Protein AF-A0A843DMZ7-F1 (afdb_monomer_lite)

Secondary structure (DSSP, 8-state):
----EEEEE-TT-HHHHHHHHHHHHTT--EEEEETTSHHHHTT-

pLDDT: mean 74.21, std 10.94, range [48.53, 88.94]

Sequence (44 aa):
MPHTVEIYSLPDCPHCKNVKSFFAKHNIEYTNYDVSDSANAKKM

Foldseek 3Di:
DDDEAEAEDEPPDPVSVVVVVVCVVVVNHYHYHHCVPVVNVVVD

Structure (mmCIF, N/CA/C/O backbone):
data_AF-A0A843DMZ7-F1
#
_entry.id   AF-A0A843DMZ7-F1
#
loop_
_atom_site.group_PDB
_atom_site.id
_atom_site.type_symbol
_atom_site.label_atom_id
_atom_site.label_alt_id
_atom_site.label_comp_id
_atom_site.label_asym_id
_atom_site.label_entity_id
_atom_site.label_seq_id
_atom_site.pdbx_PDB_ins_code
_atom_site.Cartn_x
_atom_site.Cartn_y
_atom_site.Cartn_z
_atom_site.occupancy
_atom_site.B_iso_or_equiv
_atom_site.auth_seq_id
_atom_site.auth_comp_id
_atom_site.auth_asym_id
_atom_site.auth_atom_id
_atom_site.pdbx_PDB_model_num
ATOM 1 N N . MET A 1 1 ? -15.137 18.360 7.117 1.00 48.53 1 MET A N 1
ATOM 2 C CA . MET A 1 1 ? -14.060 18.544 6.123 1.00 48.53 1 MET A CA 1
ATOM 3 C C . MET A 1 1 ? -13.530 17.152 5.818 1.00 48.53 1 MET A C 1
ATOM 5 O O . MET A 1 1 ? -12.990 16.547 6.735 1.00 48.53 1 MET A O 1
ATOM 9 N N . PRO A 1 2 ? -13.817 16.561 4.648 1.00 55.53 2 PRO A N 1
ATOM 10 C CA . PRO A 1 2 ? -13.327 15.223 4.335 1.00 55.53 2 PRO A CA 1
ATOM 11 C C . PRO A 1 2 ? -11.812 15.300 4.117 1.00 55.53 2 PRO A C 1
ATOM 13 O O . PRO A 1 2 ? -11.347 15.935 3.176 1.00 55.53 2 PRO A O 1
ATOM 16 N N . HIS A 1 3 ? -11.044 14.723 5.039 1.00 66.56 3 HIS A N 1
ATOM 17 C CA . HIS A 1 3 ? -9.598 14.587 4.902 1.00 66.56 3 HIS A CA 1
ATOM 18 C C . HIS A 1 3 ? -9.325 13.368 4.019 1.00 66.56 3 HIS A C 1
ATOM 20 O O . HIS A 1 3 ? -9.289 12.243 4.507 1.00 66.56 3 HIS A O 1
ATOM 26 N N . THR A 1 4 ? -9.185 13.580 2.713 1.00 71.62 4 THR A N 1
ATOM 27 C CA . THR A 1 4 ? -8.762 12.543 1.768 1.00 71.62 4 THR A CA 1
ATOM 28 C C . THR A 1 4 ? -7.269 12.287 1.940 1.00 71.62 4 THR A C 1
ATOM 30 O O . THR A 1 4 ? -6.450 13.180 1.725 1.00 71.62 4 THR A O 1
ATOM 33 N N . VAL A 1 5 ? -6.908 11.075 2.362 1.00 76.56 5 VAL A N 1
ATOM 34 C CA . VAL A 1 5 ? -5.509 10.680 2.538 1.00 76.56 5 VAL A CA 1
ATOM 35 C C . VAL A 1 5 ? -5.015 9.991 1.272 1.00 76.56 5 VAL A C 1
ATOM 37 O O . VAL A 1 5 ? -5.543 8.961 0.867 1.00 76.56 5 VAL A O 1
ATOM 40 N N . GLU A 1 6 ? -3.975 10.536 0.652 1.00 82.88 6 GLU A N 1
ATOM 41 C CA . GLU A 1 6 ? -3.316 9.928 -0.503 1.00 82.88 6 GLU A CA 1
ATOM 42 C C . GLU A 1 6 ? -1.954 9.375 -0.084 1.00 82.88 6 GLU A C 1
ATOM 44 O O . GLU A 1 6 ? -1.125 10.083 0.486 1.00 82.88 6 GLU A O 1
ATOM 49 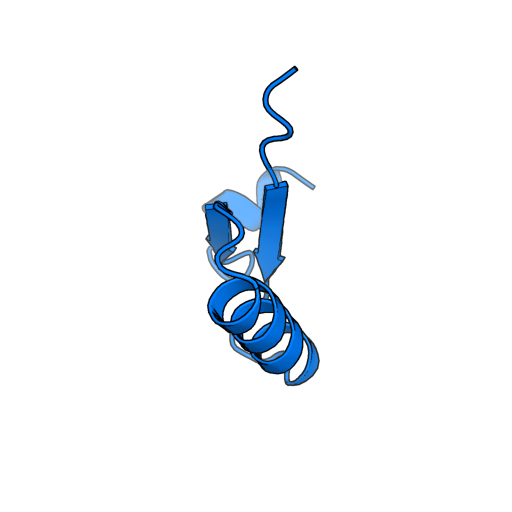N N . ILE A 1 7 ? -1.721 8.091 -0.350 1.00 78.69 7 ILE A N 1
ATOM 50 C CA . ILE A 1 7 ? -0.478 7.398 -0.018 1.00 78.69 7 ILE A CA 1
ATOM 51 C C . ILE A 1 7 ? 0.227 7.028 -1.305 1.00 78.69 7 ILE A C 1
ATOM 53 O O . ILE A 1 7 ? -0.187 6.119 -2.023 1.00 78.69 7 ILE A O 1
ATOM 57 N N . TYR A 1 8 ? 1.345 7.699 -1.531 1.00 78.06 8 TYR A N 1
ATOM 58 C CA . TYR A 1 8 ? 2.294 7.392 -2.584 1.00 78.06 8 TYR A CA 1
ATOM 59 C C . TYR A 1 8 ? 3.273 6.350 -2.043 1.00 78.06 8 TYR A C 1
ATOM 61 O O . TYR A 1 8 ? 4.023 6.606 -1.102 1.00 78.06 8 TYR A O 1
ATOM 69 N N . SER A 1 9 ? 3.204 5.131 -2.570 1.00 74.69 9 SER A N 1
ATOM 70 C CA . SER A 1 9 ? 3.985 3.993 -2.084 1.00 74.69 9 SER A CA 1
ATOM 71 C C . SER A 1 9 ? 4.768 3.318 -3.194 1.00 74.69 9 SER A C 1
ATOM 73 O O . SER A 1 9 ? 4.299 3.249 -4.321 1.00 74.69 9 SER A O 1
ATOM 75 N N . LEU A 1 10 ? 5.934 2.777 -2.849 1.00 78.12 10 LEU A N 1
ATOM 76 C CA . LEU A 1 10 ? 6.729 1.906 -3.714 1.00 78.12 10 LEU A CA 1
ATOM 77 C C . LEU A 1 10 ? 6.478 0.433 -3.333 1.00 78.12 10 LEU A C 1
ATOM 79 O O . LEU A 1 10 ? 6.379 0.135 -2.136 1.00 78.12 10 LEU A O 1
ATOM 83 N N . PRO A 1 11 ? 6.419 -0.502 -4.298 1.00 69.69 11 PRO A N 1
ATOM 84 C CA . PRO A 1 11 ? 6.192 -1.924 -4.048 1.00 69.69 11 PRO A CA 1
ATOM 85 C C . PRO A 1 11 ? 7.395 -2.578 -3.356 1.00 69.69 11 PRO A C 1
ATOM 87 O O . PRO A 1 11 ? 7.217 -3.508 -2.566 1.00 69.69 11 PRO A O 1
ATOM 90 N N . ASP A 1 12 ? 8.596 -2.038 -3.582 1.00 68.50 12 ASP A N 1
ATOM 91 C CA . ASP A 1 12 ? 9.851 -2.511 -2.991 1.00 68.50 12 ASP A CA 1
ATOM 92 C C . ASP A 1 12 ? 10.150 -1.885 -1.614 1.00 68.50 12 ASP A C 1
ATOM 94 O O . ASP A 1 12 ? 11.173 -2.152 -0.996 1.00 68.50 12 ASP A O 1
ATOM 98 N N . CYS A 1 13 ? 9.253 -1.046 -1.081 1.00 69.69 13 CYS A N 1
ATOM 99 C CA . CYS A 1 13 ? 9.492 -0.389 0.199 1.00 69.69 13 CYS A CA 1
ATOM 100 C C . CYS A 1 13 ? 8.801 -1.139 1.358 1.00 69.69 13 CYS A C 1
ATOM 102 O O . CYS A 1 13 ? 7.566 -1.132 1.454 1.00 69.69 13 CYS A O 1
ATOM 104 N N . PRO A 1 14 ? 9.553 -1.739 2.303 1.00 73.75 14 PRO A N 1
ATOM 105 C CA . PRO A 1 14 ? 8.969 -2.417 3.464 1.00 73.75 14 PRO A CA 1
ATOM 106 C C . PRO A 1 14 ? 8.171 -1.458 4.364 1.00 73.75 14 PRO A C 1
ATOM 108 O O . PRO A 1 14 ? 7.155 -1.848 4.941 1.00 73.75 14 PRO A O 1
ATOM 111 N N . HIS A 1 15 ? 8.554 -0.179 4.421 1.00 78.31 15 HIS A N 1
ATOM 112 C CA . HIS A 1 15 ? 7.826 0.837 5.185 1.00 78.31 15 HIS A CA 1
ATOM 113 C C . HIS A 1 15 ? 6.434 1.120 4.607 1.00 78.31 15 HIS A C 1
ATOM 115 O O . HIS A 1 15 ? 5.477 1.277 5.365 1.00 78.31 15 HIS A O 1
ATOM 121 N N . CYS A 1 16 ? 6.275 1.095 3.280 1.00 76.69 16 CYS A N 1
ATOM 122 C CA . CYS A 1 16 ? 4.978 1.305 2.641 1.00 76.69 16 CYS A CA 1
ATOM 123 C C . CYS A 1 16 ? 3.950 0.230 3.024 1.00 76.69 16 CYS A C 1
ATOM 125 O O . CYS A 1 16 ? 2.771 0.541 3.191 1.00 76.69 16 CYS A O 1
ATOM 127 N N . LYS A 1 17 ? 4.380 -1.025 3.217 1.00 79.94 17 LYS A N 1
ATOM 128 C CA . LYS A 1 17 ? 3.498 -2.118 3.669 1.00 79.94 17 LYS A CA 1
ATOM 129 C C . LYS A 1 17 ? 2.990 -1.893 5.096 1.00 79.94 17 LYS A C 1
ATOM 131 O O . LYS A 1 17 ? 1.808 -2.121 5.366 1.00 79.94 17 LYS A O 1
ATOM 136 N N . ASN A 1 18 ? 3.854 -1.398 5.985 1.00 84.38 18 ASN A N 1
ATOM 137 C CA . ASN A 1 18 ? 3.473 -1.061 7.359 1.00 84.38 18 ASN A CA 1
ATOM 138 C C . ASN A 1 18 ? 2.452 0.074 7.395 1.00 84.38 18 ASN A C 1
ATOM 140 O O . ASN A 1 18 ? 1.462 -0.017 8.117 1.00 84.38 18 ASN A O 1
ATOM 144 N N . VAL A 1 19 ? 2.658 1.099 6.567 1.00 83.19 19 VAL A N 1
ATOM 145 C CA . VAL A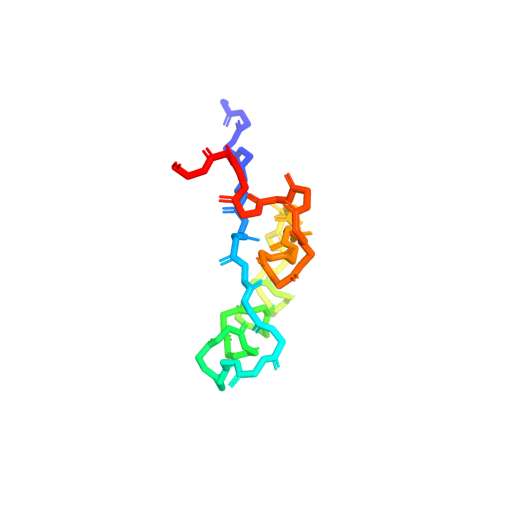 1 19 ? 1.724 2.216 6.422 1.00 83.19 19 VAL A CA 1
ATOM 146 C C . VAL A 1 19 ? 0.359 1.702 5.951 1.00 83.19 19 VAL A C 1
ATOM 148 O O . VAL A 1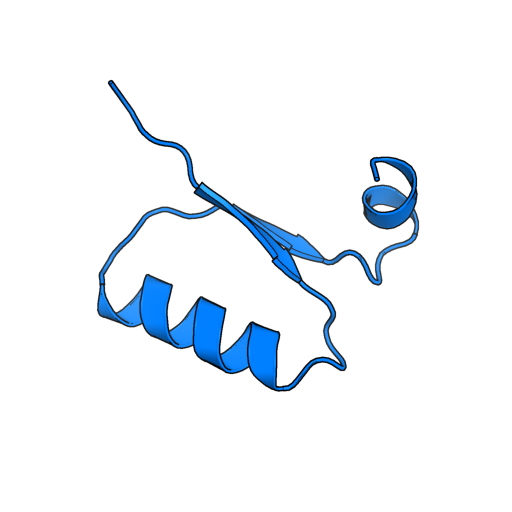 19 ? -0.613 1.851 6.681 1.00 83.19 19 VAL A O 1
ATOM 151 N N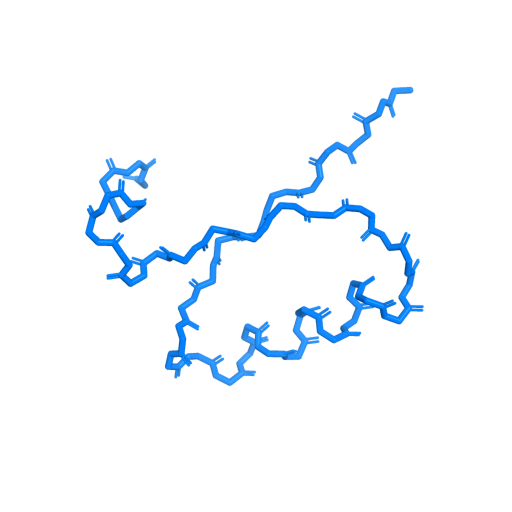 . LYS A 1 20 ? 0.265 0.991 4.817 1.00 81.56 20 LYS A N 1
ATOM 152 C CA . LYS A 1 20 ? -1.020 0.434 4.334 1.00 81.56 20 LYS A CA 1
ATOM 153 C C . LYS A 1 20 ? -1.738 -0.409 5.396 1.00 81.56 20 LYS A C 1
ATOM 155 O O . LYS A 1 20 ? -2.949 -0.293 5.567 1.00 81.56 20 LYS A O 1
ATOM 160 N N . SER A 1 21 ? -0.981 -1.215 6.143 1.00 85.19 21 SER A N 1
ATOM 161 C CA . SER A 1 21 ? -1.515 -2.049 7.228 1.00 85.19 21 SER A CA 1
ATOM 162 C C . SER A 1 21 ? -2.047 -1.225 8.403 1.00 85.19 21 SER A C 1
ATOM 164 O O . SER A 1 21 ? -3.059 -1.591 8.995 1.00 85.19 21 SER A O 1
ATOM 166 N N . PHE A 1 22 ? -1.393 -0.113 8.742 1.00 87.88 22 PHE A N 1
ATOM 167 C CA . PHE A 1 22 ? -1.870 0.826 9.754 1.00 87.88 22 PHE A CA 1
ATOM 168 C C . PHE A 1 22 ? -3.188 1.470 9.313 1.00 87.88 22 PHE A C 1
ATOM 170 O O . PHE A 1 22 ? -4.184 1.382 10.024 1.00 87.88 22 PHE A O 1
ATOM 177 N N . PHE A 1 23 ? -3.238 2.017 8.098 1.00 84.81 23 PHE A N 1
ATOM 178 C CA . PHE A 1 23 ? -4.453 2.645 7.578 1.00 84.81 23 PHE A CA 1
ATOM 179 C C . PHE A 1 23 ? -5.629 1.657 7.467 1.00 84.81 23 PHE A C 1
ATOM 181 O O . PHE A 1 23 ? -6.747 1.995 7.856 1.00 84.81 23 PHE A O 1
ATOM 188 N N . ALA A 1 24 ? -5.372 0.411 7.047 1.00 83.88 24 ALA A N 1
ATOM 189 C CA . ALA A 1 24 ? -6.378 -0.652 7.017 1.00 83.88 24 ALA A CA 1
ATOM 190 C C . ALA A 1 24 ? -6.900 -1.016 8.420 1.00 83.88 24 ALA A C 1
ATOM 192 O O . ALA A 1 24 ? -8.106 -1.157 8.612 1.00 83.88 24 ALA A O 1
ATOM 193 N N . LYS A 1 25 ? -6.018 -1.116 9.425 1.00 88.94 25 LYS A N 1
ATOM 194 C CA . LYS A 1 25 ? -6.422 -1.364 10.822 1.00 88.94 25 LYS A CA 1
ATOM 195 C C . LYS A 1 25 ? -7.272 -0.233 11.393 1.00 88.94 25 LYS A C 1
ATOM 197 O O . LYS A 1 25 ? -8.200 -0.493 12.150 1.00 88.94 25 LYS A O 1
ATOM 202 N N . HIS A 1 26 ? -6.965 1.003 11.020 1.00 87.00 26 HIS A N 1
ATOM 203 C CA . HIS A 1 26 ? -7.672 2.185 11.496 1.00 87.00 26 HIS A CA 1
ATOM 204 C C . HIS A 1 26 ? -8.927 2.533 10.675 1.00 87.00 26 HIS A C 1
ATOM 206 O O . HIS A 1 26 ? -9.577 3.522 10.998 1.00 87.00 26 HIS A O 1
ATOM 212 N N . ASN A 1 27 ? -9.296 1.727 9.662 1.00 82.56 27 ASN A N 1
ATOM 213 C CA . ASN A 1 27 ? -10.447 1.982 8.774 1.00 82.56 27 ASN A CA 1
ATOM 214 C C . ASN A 1 27 ? -10.422 3.393 8.159 1.00 82.56 27 ASN A C 1
ATOM 216 O O . ASN A 1 27 ? -11.451 4.032 7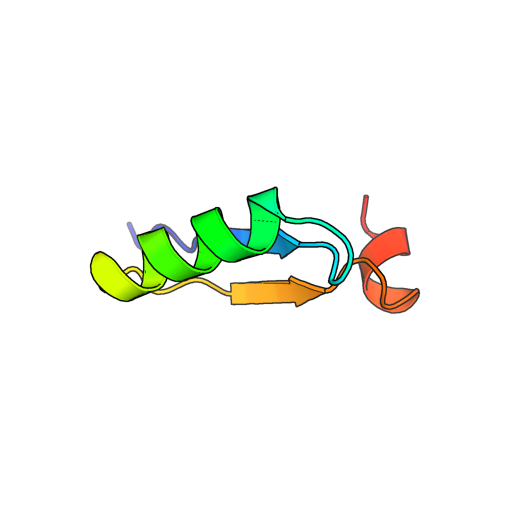.960 1.00 82.56 27 ASN A O 1
ATOM 220 N N . ILE A 1 28 ? -9.222 3.896 7.878 1.00 84.00 28 ILE A N 1
ATOM 221 C CA . ILE A 1 28 ? -9.058 5.198 7.243 1.00 84.00 28 ILE A CA 1
ATOM 222 C C . ILE A 1 28 ? -9.226 4.981 5.742 1.00 84.00 28 ILE A C 1
ATOM 224 O O . ILE A 1 28 ? -8.548 4.129 5.170 1.00 84.00 28 ILE A O 1
ATOM 228 N N . GLU A 1 29 ? -10.108 5.740 5.098 1.00 82.69 29 GLU A N 1
ATOM 229 C CA . GLU A 1 29 ? -10.186 5.765 3.639 1.00 82.69 29 GLU A CA 1
ATOM 230 C C . GLU A 1 29 ? -8.948 6.474 3.084 1.00 82.69 29 GLU A C 1
ATOM 232 O O . GLU A 1 29 ? -8.698 7.648 3.370 1.00 82.69 29 GLU A O 1
ATOM 237 N N . TYR A 1 30 ? -8.148 5.742 2.310 1.00 83.56 30 TYR A N 1
ATOM 238 C CA . TYR A 1 30 ? -6.973 6.284 1.643 1.00 83.56 30 TYR A CA 1
ATOM 239 C C . TYR A 1 30 ? -6.872 5.786 0.209 1.00 83.56 30 TYR A C 1
ATOM 241 O O . TYR A 1 30 ? -7.216 4.646 -0.106 1.00 83.56 30 TYR A O 1
ATOM 249 N N . THR A 1 31 ? -6.317 6.633 -0.646 1.00 84.25 31 THR A N 1
ATOM 250 C CA . THR A 1 31 ? -6.005 6.284 -2.028 1.00 84.25 31 THR A CA 1
ATOM 251 C C . THR A 1 31 ? -4.551 5.862 -2.106 1.00 84.25 31 THR A C 1
ATOM 253 O O . THR A 1 31 ? -3.661 6.613 -1.709 1.00 84.25 31 THR A O 1
ATOM 256 N N . ASN A 1 32 ? -4.288 4.651 -2.590 1.00 82.50 32 ASN A N 1
ATOM 257 C CA . ASN A 1 32 ? -2.927 4.169 -2.766 1.00 82.50 32 ASN A CA 1
ATOM 258 C C . ASN A 1 32 ? -2.452 4.388 -4.204 1.00 82.50 32 ASN A C 1
ATOM 260 O O . ASN A 1 32 ? -2.994 3.785 -5.126 1.00 82.50 32 ASN A O 1
ATOM 264 N N . TYR A 1 33 ? -1.416 5.202 -4.371 1.00 81.12 33 TYR A N 1
ATOM 265 C CA . TYR A 1 33 ? -0.748 5.419 -5.646 1.00 81.12 33 TYR A CA 1
ATOM 266 C C . TYR A 1 33 ? 0.595 4.701 -5.636 1.00 81.12 33 TYR A C 1
ATOM 268 O O . TYR A 1 33 ? 1.457 4.967 -4.795 1.00 81.12 33 TYR A O 1
ATOM 276 N N . ASP A 1 34 ? 0.767 3.767 -6.562 1.00 78.25 34 ASP A N 1
ATOM 277 C CA . ASP A 1 34 ? 2.038 3.084 -6.747 1.00 78.25 34 ASP A CA 1
ATOM 278 C C . ASP A 1 34 ? 2.979 3.969 -7.573 1.00 78.25 34 ASP A C 1
ATOM 280 O O . ASP A 1 34 ? 2.759 4.157 -8.767 1.00 78.25 34 ASP A O 1
ATOM 284 N N . VAL A 1 35 ? 4.012 4.538 -6.948 1.00 75.06 35 VAL A N 1
ATOM 285 C CA . VAL A 1 35 ? 4.985 5.406 -7.639 1.00 75.06 35 VAL A CA 1
ATOM 286 C C . VAL A 1 35 ? 6.076 4.632 -8.379 1.00 75.06 35 VAL A C 1
ATOM 288 O O . VAL A 1 35 ? 6.890 5.252 -9.056 1.00 75.06 35 VAL A O 1
ATOM 291 N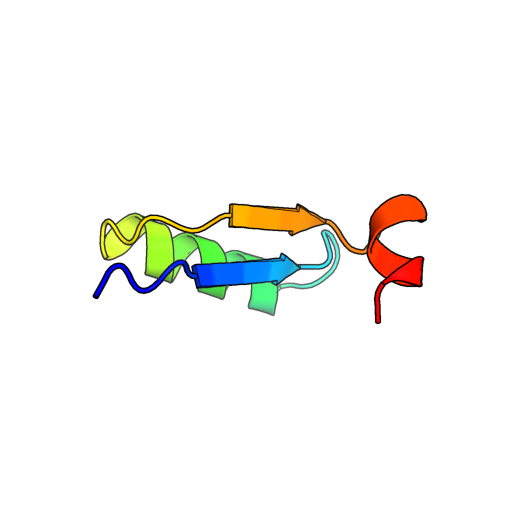 N . SER A 1 36 ? 6.102 3.295 -8.297 1.00 68.12 36 SER A N 1
ATOM 292 C CA . SER A 1 36 ? 6.892 2.494 -9.246 1.00 68.12 36 SER A CA 1
ATOM 293 C C . SER A 1 36 ? 6.272 2.477 -10.635 1.00 68.12 36 SER A C 1
ATOM 295 O O . SER A 1 36 ? 6.980 2.282 -11.624 1.00 68.12 36 SER A O 1
ATOM 297 N N . ASP A 1 37 ? 4.967 2.739 -10.720 1.00 69.44 37 ASP A N 1
ATOM 298 C CA . ASP A 1 37 ? 4.338 3.016 -11.990 1.00 69.44 37 ASP A CA 1
ATOM 299 C C . ASP A 1 37 ? 4.825 4.384 -12.483 1.00 69.44 37 ASP A C 1
ATOM 301 O O . ASP A 1 37 ? 4.606 5.431 -11.862 1.00 69.44 37 ASP A O 1
ATOM 305 N N . SER A 1 38 ? 5.521 4.364 -13.618 1.00 60.16 38 SER A N 1
ATOM 306 C CA . SER A 1 38 ? 6.117 5.529 -14.279 1.00 60.16 38 SER A CA 1
ATOM 307 C C . SER A 1 38 ? 5.139 6.697 -14.495 1.00 60.16 38 SER A C 1
ATOM 309 O O . SER A 1 38 ? 5.569 7.844 -14.636 1.00 60.16 38 SER A O 1
ATOM 311 N N . ALA A 1 39 ? 3.829 6.425 -14.486 1.00 61.12 39 ALA A N 1
ATOM 312 C CA . ALA A 1 39 ? 2.771 7.428 -14.542 1.00 61.12 39 ALA A CA 1
ATOM 313 C C . ALA A 1 39 ? 2.635 8.252 -13.244 1.00 61.12 39 ALA A C 1
ATOM 315 O O . ALA A 1 39 ? 2.397 9.458 -13.309 1.00 61.12 39 ALA A O 1
ATOM 316 N N . ASN A 1 40 ? 2.826 7.634 -12.076 1.00 60.53 40 ASN A N 1
ATOM 317 C CA . ASN A 1 40 ? 2.719 8.294 -10.771 1.00 60.53 40 ASN A CA 1
ATOM 318 C C . ASN A 1 40 ? 4.039 8.958 -10.349 1.00 60.53 40 ASN A C 1
ATOM 320 O O . ASN A 1 40 ? 4.014 9.995 -9.690 1.00 60.53 40 ASN A O 1
ATOM 324 N N . ALA A 1 41 ? 5.186 8.432 -10.795 1.00 57.66 41 ALA A N 1
ATOM 325 C CA . ALA A 1 41 ? 6.507 9.025 -10.551 1.00 57.66 41 ALA A CA 1
ATOM 326 C C . ALA A 1 41 ? 6.678 10.431 -11.163 1.00 57.66 41 ALA A C 1
ATOM 328 O O . ALA A 1 41 ? 7.447 11.240 -10.657 1.00 57.66 41 ALA A O 1
ATOM 329 N N . LYS A 1 42 ? 5.952 10.741 -12.246 1.00 56.25 42 LYS A N 1
ATOM 330 C CA . LYS A 1 42 ? 6.020 12.040 -12.944 1.00 56.25 42 LYS A CA 1
ATOM 331 C C . LYS A 1 42 ? 5.226 13.168 -12.275 1.00 56.25 42 LYS A C 1
ATOM 333 O O . LYS A 1 42 ? 5.286 14.295 -12.755 1.00 56.25 42 LYS A O 1
ATOM 338 N N . LYS A 1 43 ? 4.450 12.868 -11.229 1.00 53.53 43 LYS A N 1
ATOM 339 C CA . LYS A 1 43 ? 3.674 13.860 -10.466 1.00 53.53 43 LYS A CA 1
ATOM 340 C C . LYS A 1 43 ? 4.407 14.395 -9.228 1.00 53.53 43 LYS A C 1
ATOM 342 O O . LYS A 1 43 ? 3.836 15.248 -8.553 1.00 53.53 43 LYS A O 1
ATOM 347 N N . MET A 1 44 ? 5.610 13.887 -8.931 1.00 49.78 44 MET A N 1
ATOM 348 C CA . MET A 1 44 ? 6.451 14.352 -7.821 1.00 49.78 44 MET A CA 1
ATOM 349 C C . MET A 1 44 ? 7.265 15.588 -8.198 1.00 49.78 44 MET A C 1
ATOM 351 O O . MET A 1 44 ? 7.753 15.637 -9.350 1.00 49.78 44 MET A O 1
#

Radius of gyration: 11.18 Å; chains: 1; bounding box: 24×21×26 Å